Protein AF-A0A7C0YHZ4-F1 (afdb_monomer_lite)

Sequence (88 aa):
MQIADRPRAARYLSHINYYRLRAYWLPFEESTGDEEHIFKADTTFEDALTLYVFDRKFRLLVLEAIERIEVSFRTRFAYELGNKYGSH

Radius of gyration: 22.2 Å; chains: 1; bounding box: 46×24×60 Å

Foldseek 3Di:
DDEPDPVVLVVCCVVCPPVNLVVLQVVQADPDPPDPPHGDPPDYSVNSVVVVVVVVVVVVVVVVVVVVVVVVVVVVVVVVCCVPPNDD

pLDDT: mean 88.97, std 9.81, range [56.59, 98.38]

Structure (mmCIF, N/CA/C/O backbone):
data_AF-A0A7C0YHZ4-F1
#
_entry.id   AF-A0A7C0YHZ4-F1
#
loop_
_atom_site.group_PDB
_atom_site.id
_atom_site.type_symbol
_atom_site.label_atom_id
_atom_site.label_alt_id
_atom_site.label_comp_id
_atom_site.label_asym_id
_atom_site.label_entity_id
_atom_site.label_seq_id
_atom_site.pdbx_PDB_ins_code
_atom_site.Cartn_x
_atom_site.Cartn_y
_atom_site.Cartn_z
_atom_site.occupancy
_atom_site.B_iso_or_equiv
_atom_site.auth_seq_id
_atom_site.auth_comp_id
_atom_site.auth_asym_id
_atom_site.auth_atom_id
_atom_site.pdbx_PDB_model_num
ATOM 1 N N . MET A 1 1 ? -7.091 0.661 19.239 1.00 84.88 1 MET A N 1
ATOM 2 C CA .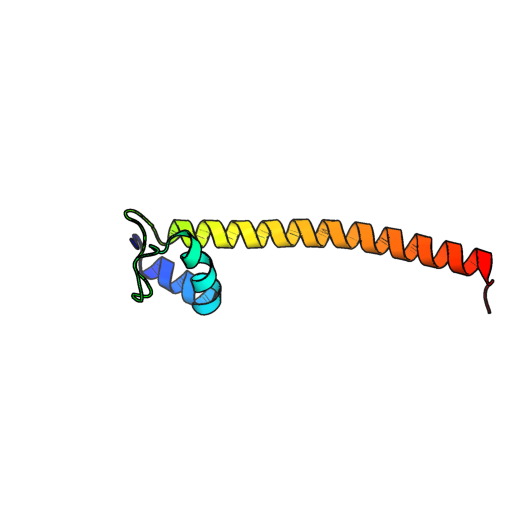 MET A 1 1 ? -7.761 0.331 17.962 1.00 84.88 1 MET A CA 1
ATOM 3 C C . MET A 1 1 ? -9.123 -0.301 18.227 1.00 84.88 1 MET A C 1
ATOM 5 O O . MET A 1 1 ? -9.212 -1.226 19.029 1.00 84.88 1 MET A O 1
ATOM 9 N N . GLN A 1 2 ? -10.171 0.173 17.558 1.00 90.06 2 GLN A N 1
ATOM 10 C CA . GLN A 1 2 ? -11.521 -0.387 17.598 1.00 90.06 2 GLN A CA 1
ATOM 11 C C . GLN A 1 2 ? -11.671 -1.507 16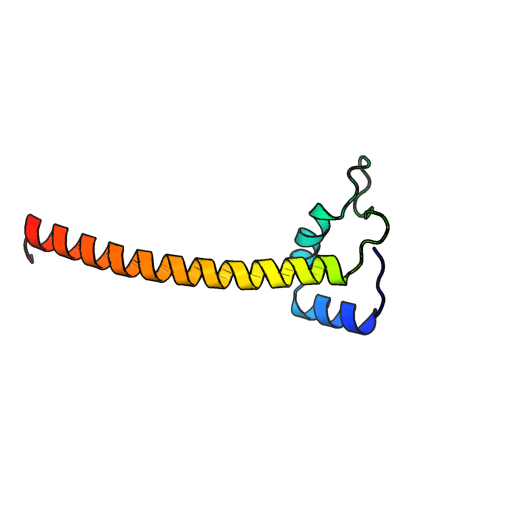.553 1.00 90.06 2 GLN A C 1
ATOM 13 O O . GLN A 1 2 ? -11.220 -1.385 15.413 1.00 90.06 2 GLN A O 1
ATOM 18 N N . ILE A 1 3 ? -12.310 -2.616 16.936 1.00 89.94 3 ILE A N 1
ATOM 19 C CA . ILE A 1 3 ? -12.565 -3.764 16.052 1.00 89.94 3 ILE A CA 1
ATOM 20 C C . ILE A 1 3 ? -14.063 -4.055 16.080 1.00 89.94 3 ILE A C 1
ATOM 22 O O . ILE A 1 3 ? -14.553 -4.647 17.041 1.00 89.94 3 ILE A O 1
ATOM 26 N N . ALA A 1 4 ? -14.776 -3.639 15.032 1.00 87.06 4 ALA A N 1
ATOM 27 C CA . ALA A 1 4 ? -16.225 -3.820 14.933 1.00 87.06 4 ALA A CA 1
ATOM 28 C C . ALA A 1 4 ? -16.626 -5.297 14.746 1.00 87.06 4 ALA A C 1
ATOM 30 O O . ALA A 1 4 ? -17.562 -5.768 15.383 1.00 87.06 4 ALA A O 1
ATOM 31 N N . ASP A 1 5 ? -15.888 -6.044 13.916 1.00 90.88 5 ASP A N 1
ATOM 32 C CA . ASP A 1 5 ? -16.145 -7.459 13.619 1.00 90.88 5 ASP A CA 1
ATOM 33 C C . ASP A 1 5 ? -14.861 -8.283 13.810 1.00 90.88 5 ASP A C 1
ATOM 35 O O . ASP A 1 5 ? -13.966 -8.319 12.959 1.00 90.88 5 ASP A O 1
ATOM 39 N N . ARG A 1 6 ? -14.758 -8.939 14.971 1.00 91.50 6 ARG A N 1
ATOM 40 C CA . ARG A 1 6 ? -13.600 -9.770 15.329 1.00 91.50 6 ARG A CA 1
ATOM 41 C C . ARG A 1 6 ? -13.448 -11.009 14.431 1.00 91.50 6 ARG A C 1
ATOM 43 O O . ARG A 1 6 ? -12.323 -11.243 13.986 1.00 91.50 6 ARG A O 1
ATOM 50 N N . PRO A 1 7 ? -14.505 -11.795 14.129 1.00 93.44 7 PRO A N 1
ATOM 51 C CA . PRO A 1 7 ? -14.416 -12.890 13.160 1.00 93.44 7 PRO A CA 1
ATOM 52 C C . PRO A 1 7 ? -13.864 -12.459 11.798 1.00 93.44 7 PRO A C 1
ATOM 54 O O . PRO A 1 7 ? -12.991 -13.128 11.238 1.00 93.44 7 PRO A O 1
ATOM 57 N N . ARG A 1 8 ? -14.328 -11.323 11.268 1.00 89.38 8 ARG A N 1
ATOM 58 C CA . ARG A 1 8 ? -13.841 -10.781 9.996 1.00 89.38 8 ARG A CA 1
ATOM 59 C C . ARG A 1 8 ? -12.380 -10.346 10.088 1.00 89.38 8 ARG A C 1
ATOM 61 O O . ARG A 1 8 ? -11.591 -10.713 9.217 1.00 89.38 8 ARG A O 1
ATOM 68 N N . ALA A 1 9 ? -11.998 -9.638 11.150 1.00 90.38 9 ALA A N 1
ATOM 69 C CA . ALA A 1 9 ? -10.609 -9.243 11.380 1.00 90.38 9 ALA A CA 1
ATOM 70 C C . ALA A 1 9 ? -9.670 -10.462 11.467 1.00 90.38 9 ALA A C 1
ATOM 72 O O . ALA A 1 9 ? -8.612 -10.471 10.839 1.00 90.38 9 ALA A O 1
ATOM 73 N N . ALA A 1 10 ? -10.084 -11.530 12.157 1.00 90.56 10 ALA A N 1
ATOM 74 C CA . ALA A 1 10 ? -9.317 -12.772 12.254 1.00 90.56 10 ALA A CA 1
ATOM 75 C C . ALA A 1 10 ? -9.106 -13.440 10.884 1.00 90.56 10 ALA A C 1
ATOM 77 O O . ALA A 1 10 ? -7.997 -13.881 10.582 1.00 90.56 10 ALA A O 1
ATOM 78 N N . ARG A 1 11 ? -10.136 -13.459 10.024 1.00 89.75 11 ARG A N 1
ATOM 79 C CA . ARG A 1 11 ? -10.017 -13.966 8.644 1.00 89.75 11 ARG A CA 1
ATOM 80 C C . ARG A 1 11 ? -9.045 -13.143 7.799 1.00 89.75 11 ARG A C 1
ATOM 82 O O . ARG A 1 11 ? -8.283 -13.706 7.020 1.00 89.75 11 ARG A O 1
ATOM 89 N N . TYR A 1 12 ? -9.047 -11.819 7.938 1.00 89.81 12 TYR A N 1
ATOM 90 C CA . TYR A 1 12 ? -8.065 -10.989 7.237 1.00 89.81 12 TYR A CA 1
ATOM 91 C C . TYR A 1 12 ? -6.649 -11.229 7.751 1.00 89.81 12 TYR A C 1
ATOM 93 O O . TYR A 1 12 ? -5.731 -11.368 6.946 1.00 89.81 12 TYR A O 1
ATOM 101 N N . LEU A 1 13 ? -6.467 -11.331 9.068 1.00 89.44 13 LEU A N 1
ATOM 102 C CA . LEU A 1 13 ? -5.162 -11.598 9.671 1.00 89.44 13 LEU A CA 1
ATOM 103 C C . LEU A 1 13 ? -4.593 -12.957 9.250 1.00 89.44 13 LEU A C 1
ATOM 105 O O . LEU A 1 13 ? -3.394 -13.044 8.981 1.00 89.44 13 LEU A O 1
ATOM 109 N N . SER A 1 14 ? -5.431 -13.992 9.124 1.00 88.25 14 SER A N 1
ATOM 110 C CA . SER A 1 14 ? -4.980 -15.306 8.656 1.00 88.25 14 SER A CA 1
ATOM 111 C C . SER A 1 14 ? -4.569 -15.305 7.180 1.00 88.25 14 SER A C 1
ATOM 113 O O . SER A 1 14 ? -3.663 -16.044 6.807 1.00 88.25 14 SER A O 1
ATOM 115 N N . HIS A 1 15 ? -5.178 -14.458 6.343 1.00 87.94 15 HIS A N 1
ATOM 116 C CA . HIS A 1 15 ? -4.862 -14.376 4.912 1.00 87.94 15 HIS A CA 1
ATOM 117 C C . HIS A 1 15 ? -3.707 -13.408 4.593 1.00 87.94 15 HIS A C 1
ATOM 119 O O . HIS A 1 15 ? -2.89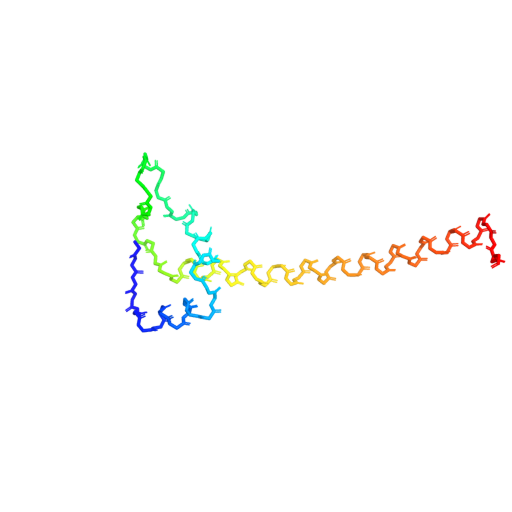9 -13.683 3.708 1.00 87.94 15 HIS A O 1
ATOM 125 N N . ILE A 1 16 ? -3.632 -12.258 5.272 1.00 88.44 16 ILE A N 1
ATOM 126 C CA . ILE A 1 16 ? -2.655 -11.187 4.990 1.00 88.44 16 ILE A CA 1
ATOM 127 C C . ILE A 1 16 ? -1.347 -11.387 5.769 1.00 88.44 16 ILE A C 1
ATOM 129 O O . ILE A 1 16 ? -0.302 -10.933 5.300 1.00 88.44 16 ILE A O 1
ATOM 133 N N . ASN A 1 17 ? -1.395 -12.121 6.890 1.00 87.69 17 ASN A N 1
ATOM 134 C CA . ASN A 1 17 ? -0.362 -12.245 7.923 1.00 87.69 17 ASN A CA 1
ATOM 135 C C . ASN A 1 17 ? -0.273 -11.011 8.846 1.00 87.69 17 ASN A C 1
ATOM 137 O O . ASN A 1 17 ? -0.153 -9.873 8.388 1.00 87.69 17 ASN A O 1
ATOM 141 N N . TYR A 1 18 ? -0.280 -11.261 10.162 1.00 85.81 18 TYR A N 1
ATOM 142 C CA . TYR A 1 18 ? -0.175 -10.244 11.215 1.00 85.81 18 TYR A CA 1
ATOM 143 C C . TYR A 1 18 ? 1.018 -9.301 11.026 1.00 85.81 18 TYR A C 1
ATOM 145 O O . TYR A 1 18 ? 0.843 -8.090 11.078 1.00 85.81 18 TYR A O 1
ATOM 153 N N . TYR A 1 19 ? 2.214 -9.825 10.747 1.00 86.81 19 TYR A N 1
ATOM 154 C CA . TYR A 1 19 ? 3.421 -9.001 10.624 1.00 86.81 19 TYR A CA 1
ATOM 155 C C . TYR A 1 19 ? 3.370 -8.067 9.419 1.00 86.81 19 TYR A C 1
ATOM 157 O O . TYR A 1 19 ? 3.868 -6.945 9.482 1.00 86.81 19 TYR A O 1
ATOM 165 N N . ARG A 1 20 ? 2.728 -8.506 8.330 1.00 89.31 20 ARG A N 1
ATOM 166 C CA . ARG A 1 20 ? 2.509 -7.657 7.160 1.00 89.31 20 ARG A CA 1
ATOM 167 C C . ARG A 1 20 ? 1.547 -6.525 7.496 1.00 89.31 20 ARG A C 1
ATOM 169 O O . ARG A 1 20 ? 1.809 -5.394 7.112 1.00 89.31 20 ARG A O 1
ATOM 176 N N . LEU A 1 21 ? 0.459 -6.823 8.206 1.00 90.81 21 LEU A N 1
ATOM 177 C CA . LEU A 1 21 ? -0.543 -5.819 8.554 1.00 90.81 21 LEU A CA 1
ATOM 178 C C . LEU A 1 21 ? -0.061 -4.860 9.661 1.00 90.81 21 LEU A C 1
ATOM 180 O O . LEU A 1 21 ? -0.378 -3.677 9.593 1.00 90.81 21 LEU A O 1
ATOM 184 N N . ARG A 1 22 ? 0.775 -5.325 10.605 1.00 89.19 22 ARG A N 1
ATOM 185 C CA . ARG A 1 22 ? 1.384 -4.513 11.681 1.00 89.19 22 ARG A CA 1
ATOM 186 C C . ARG A 1 22 ? 2.143 -3.305 11.138 1.00 89.19 22 ARG A C 1
ATOM 188 O O . ARG A 1 22 ? 2.075 -2.235 11.723 1.00 89.19 22 ARG A O 1
ATOM 195 N N . ALA A 1 23 ? 2.826 -3.439 10.001 1.00 90.88 23 ALA A N 1
ATOM 196 C CA . ALA A 1 23 ? 3.530 -2.312 9.384 1.00 90.88 23 ALA A CA 1
ATOM 197 C C . ALA A 1 23 ? 2.593 -1.141 9.025 1.00 90.88 23 ALA A C 1
ATOM 199 O O . ALA A 1 23 ? 3.014 0.012 9.031 1.00 90.88 23 ALA A O 1
ATOM 200 N N . TYR A 1 24 ? 1.315 -1.424 8.757 1.00 92.12 24 TYR A N 1
ATOM 201 C CA . TYR A 1 24 ? 0.307 -0.418 8.425 1.00 92.12 24 TYR A CA 1
ATOM 202 C C . TYR A 1 24 ? -0.386 0.175 9.660 1.00 92.12 24 TYR A C 1
ATOM 204 O O . TYR A 1 24 ? -1.223 1.058 9.505 1.00 92.12 24 TYR A O 1
ATOM 212 N N . TRP A 1 25 ? -0.040 -0.266 10.874 1.00 90.88 25 TRP A N 1
ATOM 213 C CA . TRP A 1 25 ? -0.477 0.359 12.127 1.00 90.88 25 TRP A CA 1
ATOM 214 C C . TRP A 1 25 ? 0.349 1.576 12.509 1.00 90.88 25 TRP A C 1
ATOM 216 O O . TRP A 1 25 ? -0.201 2.497 13.102 1.00 90.88 25 TRP A O 1
ATOM 226 N N . LEU A 1 26 ? 1.614 1.625 12.088 1.00 89.25 26 LEU A N 1
ATOM 227 C CA . LEU A 1 26 ? 2.557 2.691 12.425 1.00 89.25 26 LEU A CA 1
ATOM 228 C C . LEU A 1 26 ? 2.010 4.124 12.221 1.00 89.25 26 LEU A C 1
ATOM 230 O O . LEU A 1 26 ? 2.219 4.961 13.093 1.00 89.25 26 LEU A O 1
ATOM 234 N N . PRO A 1 27 ? 1.264 4.453 11.143 1.00 89.44 27 PRO A N 1
ATOM 235 C CA . PRO A 1 27 ? 0.704 5.801 10.971 1.00 89.44 27 PRO A CA 1
ATOM 236 C C . PRO A 1 27 ? -0.390 6.159 11.990 1.00 89.44 27 PRO A C 1
ATOM 238 O O . PRO A 1 27 ? -0.704 7.339 12.190 1.00 89.44 27 PRO A O 1
ATOM 241 N N . PHE A 1 28 ? -1.000 5.144 12.596 1.00 90.50 28 PHE A N 1
ATOM 242 C CA . PHE A 1 28 ? -2.112 5.250 13.534 1.00 90.50 28 PHE A CA 1
ATOM 243 C C . PHE A 1 28 ? -1.690 5.036 14.988 1.00 90.50 28 PHE A C 1
ATOM 245 O O . PHE A 1 28 ? -2.509 5.243 15.882 1.00 90.50 28 PHE A O 1
ATOM 252 N N . GLU A 1 29 ? -0.444 4.637 15.234 1.00 89.50 29 GLU A N 1
ATOM 253 C CA . GLU A 1 29 ? 0.107 4.571 16.582 1.00 89.50 29 GLU A CA 1
ATOM 254 C C . GLU A 1 29 ? 0.338 5.993 17.129 1.00 89.50 29 GLU A C 1
ATOM 256 O O . GLU A 1 29 ? 0.625 6.943 16.387 1.00 89.50 29 GLU A O 1
ATOM 261 N N . GLU A 1 30 ? 0.121 6.167 18.431 1.00 84.44 30 GLU A N 1
ATOM 262 C CA . GLU A 1 30 ? 0.495 7.388 19.136 1.00 84.44 30 GLU A CA 1
ATOM 263 C C . GLU A 1 30 ? 1.988 7.353 19.441 1.00 84.44 30 GLU A C 1
ATOM 265 O O . GLU A 1 30 ? 2.538 6.347 19.877 1.00 84.44 30 GLU A O 1
ATOM 270 N N . SER A 1 31 ? 2.659 8.481 19.216 1.00 69.56 31 SER A N 1
ATOM 271 C CA . SER A 1 31 ? 4.073 8.644 19.547 1.00 69.56 31 SER A CA 1
ATOM 272 C C . SER A 1 31 ? 4.218 8.997 21.031 1.00 69.56 31 SER A C 1
ATOM 274 O O . SER A 1 31 ? 4.711 10.071 21.376 1.00 69.56 31 SER A O 1
ATOM 276 N N . THR A 1 32 ? 3.728 8.135 21.917 1.00 58.53 32 THR A N 1
ATOM 277 C CA . THR A 1 32 ? 3.734 8.339 23.372 1.00 58.53 32 THR A CA 1
ATOM 278 C C . THR A 1 32 ? 4.736 7.401 24.035 1.00 58.53 32 THR A C 1
ATOM 280 O O . THR A 1 32 ? 4.352 6.397 24.617 1.00 58.53 32 THR A O 1
ATOM 283 N N . GLY A 1 33 ? 6.028 7.740 23.964 1.00 60.31 33 GLY A N 1
ATOM 284 C CA . GLY A 1 33 ? 7.086 7.027 24.700 1.00 60.31 33 GLY A CA 1
ATOM 285 C C . GLY A 1 33 ? 7.197 5.529 24.378 1.00 60.31 33 GLY A C 1
ATOM 286 O O . GLY A 1 33 ? 6.637 5.063 23.394 1.00 60.31 33 GLY A O 1
ATOM 287 N N . ASP A 1 34 ? 7.946 4.789 25.202 1.00 59.94 34 ASP A N 1
ATOM 288 C CA . ASP A 1 34 ? 8.319 3.368 25.024 1.00 59.94 34 ASP A CA 1
ATOM 289 C C . ASP A 1 34 ? 7.139 2.360 24.989 1.00 59.94 34 ASP A C 1
ATOM 291 O O . ASP A 1 34 ? 7.358 1.147 25.015 1.00 59.94 34 ASP A O 1
ATOM 295 N N . GLU A 1 35 ? 5.885 2.816 24.936 1.00 63.34 35 GLU A N 1
ATOM 296 C CA . GLU A 1 35 ? 4.709 1.946 24.896 1.00 63.34 35 GLU A CA 1
ATOM 297 C C . GLU A 1 35 ? 4.307 1.616 23.450 1.00 63.34 35 GLU A C 1
ATOM 299 O O . GLU A 1 35 ? 3.648 2.387 22.751 1.00 63.34 35 GLU A O 1
ATOM 304 N N . GLU A 1 36 ? 4.693 0.417 22.999 1.00 66.88 36 GLU A N 1
ATOM 305 C CA . GLU A 1 36 ? 4.213 -0.141 21.733 1.00 66.88 36 GLU A CA 1
ATOM 306 C C . GLU A 1 36 ? 2.686 -0.366 21.771 1.00 66.88 36 GLU A C 1
ATOM 308 O O . GLU A 1 36 ? 2.124 -0.795 22.779 1.00 66.88 36 GLU A O 1
ATOM 313 N N . HIS A 1 37 ? 2.016 -0.159 20.631 1.00 70.31 37 HIS A N 1
ATOM 314 C CA . HIS A 1 37 ? 0.597 -0.484 20.398 1.00 70.31 37 HIS A CA 1
ATOM 315 C C . HIS A 1 37 ? -0.459 0.424 21.041 1.00 70.31 37 HIS A C 1
ATOM 317 O O . HIS A 1 37 ? -1.639 0.052 21.098 1.00 70.31 37 HIS A O 1
ATOM 323 N N . ILE A 1 38 ? -0.092 1.642 21.437 1.00 82.56 38 ILE A N 1
ATOM 324 C CA . ILE A 1 38 ? -1.084 2.695 21.673 1.00 82.56 38 ILE A CA 1
ATOM 325 C C . ILE A 1 38 ? -1.507 3.264 20.324 1.00 82.56 38 ILE A C 1
ATOM 327 O O . ILE A 1 38 ? -0.682 3.698 19.530 1.00 82.56 38 ILE A O 1
ATOM 331 N N . PHE A 1 39 ? -2.810 3.245 20.054 1.00 86.75 39 PHE A N 1
ATOM 332 C CA . PHE A 1 39 ? -3.389 3.767 18.819 1.00 86.75 39 PHE A CA 1
ATOM 333 C C . PHE A 1 39 ? -4.130 5.063 19.098 1.00 86.75 39 PHE A C 1
ATOM 335 O O . PHE A 1 39 ? -4.826 5.151 20.111 1.00 86.75 39 PHE A O 1
ATOM 342 N N . LYS A 1 40 ? -4.080 5.990 18.138 1.00 89.81 40 LYS A N 1
ATOM 343 C CA . LYS A 1 40 ? -4.858 7.230 18.160 1.00 89.81 40 LYS A CA 1
ATOM 344 C C . LYS A 1 40 ? -6.330 6.923 18.408 1.00 89.81 40 LYS A C 1
ATOM 346 O O . LYS A 1 40 ? -6.850 5.912 17.908 1.00 89.81 40 LYS A O 1
ATOM 351 N N . ALA A 1 41 ? -6.998 7.812 19.140 1.00 88.00 41 ALA A N 1
ATOM 352 C CA . ALA A 1 41 ? -8.440 7.745 19.350 1.00 88.00 41 ALA A CA 1
ATOM 353 C C . ALA A 1 41 ? -9.185 7.503 18.023 1.00 88.00 41 ALA A C 1
ATOM 355 O O . ALA A 1 41 ? -8.776 7.985 16.968 1.00 88.00 41 ALA A O 1
ATOM 356 N N . ASP A 1 42 ? -10.236 6.685 18.084 1.00 89.69 42 ASP A N 1
ATOM 357 C CA . ASP A 1 42 ? -11.088 6.302 16.948 1.00 89.69 42 ASP A CA 1
ATOM 358 C C . ASP A 1 42 ? -10.419 5.527 15.800 1.00 89.69 42 ASP A C 1
ATOM 360 O O . ASP A 1 42 ? -11.095 5.167 14.840 1.00 89.69 42 ASP A O 1
ATOM 364 N N . THR A 1 43 ? -9.139 5.153 15.914 1.00 91.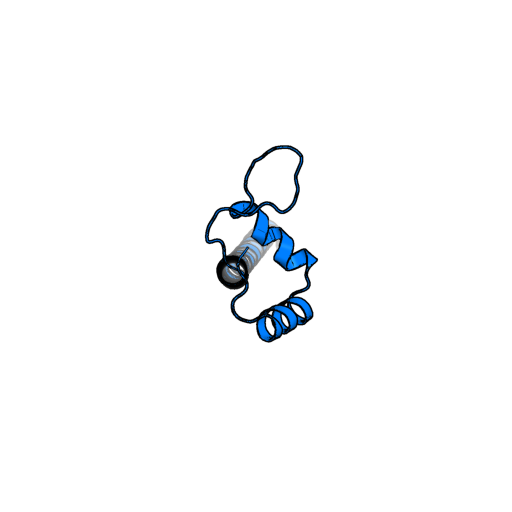75 43 THR A N 1
ATOM 365 C CA . THR A 1 43 ? -8.502 4.254 14.935 1.00 91.75 43 THR A CA 1
ATOM 366 C C . THR A 1 43 ? -9.212 2.906 14.909 1.00 91.75 43 THR A C 1
ATOM 368 O O . THR A 1 43 ? -9.266 2.204 15.928 1.00 91.75 43 THR A O 1
ATOM 371 N N . THR A 1 44 ? -9.667 2.483 13.736 1.00 93.19 44 THR A N 1
ATOM 372 C CA . THR A 1 44 ? -10.303 1.188 13.499 1.00 93.19 44 THR A CA 1
ATOM 373 C C . THR A 1 44 ? -9.371 0.212 12.776 1.00 93.19 44 THR A C 1
ATOM 375 O O . THR A 1 44 ? -8.409 0.590 12.110 1.00 93.19 44 THR A O 1
ATOM 378 N N . PHE A 1 45 ? -9.670 -1.085 12.867 1.00 91.88 45 PHE A N 1
ATOM 379 C CA . PHE A 1 45 ? -8.981 -2.100 12.059 1.00 91.88 45 PHE A CA 1
ATOM 380 C C . PHE A 1 45 ? -9.144 -1.870 10.546 1.00 91.88 45 PHE A C 1
ATOM 382 O O . PHE A 1 45 ? -8.235 -2.168 9.768 1.00 91.88 45 PHE A O 1
ATOM 389 N N . GLU A 1 46 ? -10.291 -1.332 10.127 1.00 92.44 46 GLU A N 1
ATOM 390 C CA . GLU A 1 46 ? -10.584 -1.061 8.719 1.00 92.44 46 GLU A CA 1
ATOM 391 C C . GLU A 1 46 ? -9.704 0.067 8.158 1.00 92.44 46 GLU A C 1
ATOM 393 O O . GLU A 1 46 ? -9.378 0.031 6.973 1.00 92.44 46 GLU A O 1
ATOM 398 N N . ASP A 1 47 ? -9.236 1.008 8.986 1.00 93.62 47 ASP A N 1
ATOM 399 C CA . ASP A 1 47 ? -8.308 2.064 8.555 1.00 93.62 47 ASP A CA 1
ATOM 400 C C . ASP A 1 47 ? -6.963 1.473 8.114 1.00 93.62 47 ASP A C 1
ATOM 402 O O . ASP A 1 47 ? -6.478 1.725 7.005 1.00 93.62 47 ASP A O 1
ATOM 406 N N . ALA A 1 48 ? -6.397 0.591 8.942 1.00 92.81 48 ALA A N 1
ATOM 407 C CA . ALA A 1 48 ? -5.166 -0.128 8.625 1.00 92.81 48 ALA A CA 1
ATOM 408 C C . ALA A 1 48 ? -5.340 -1.056 7.410 1.00 92.81 48 ALA A C 1
ATOM 410 O O . ALA A 1 48 ? -4.472 -1.126 6.535 1.00 92.81 48 ALA A O 1
ATOM 411 N N . LEU A 1 49 ? -6.484 -1.746 7.322 1.00 93.38 49 LEU A N 1
ATOM 412 C CA . LEU A 1 49 ? -6.806 -2.606 6.185 1.00 93.38 49 LEU A CA 1
ATOM 413 C C . LEU A 1 49 ? -6.942 -1.802 4.884 1.00 93.38 49 LEU A C 1
ATOM 415 O O . LEU A 1 49 ? -6.455 -2.233 3.837 1.00 93.38 49 LEU A O 1
ATOM 419 N N . THR A 1 50 ? -7.566 -0.628 4.943 1.00 94.50 50 THR A N 1
ATOM 420 C CA . THR A 1 50 ? -7.740 0.269 3.795 1.00 94.50 50 THR A CA 1
ATOM 421 C C . THR A 1 50 ? -6.392 0.750 3.278 1.00 94.50 50 THR A C 1
ATOM 423 O O . THR A 1 50 ? -6.144 0.686 2.071 1.00 94.50 50 THR A O 1
ATOM 426 N N . LEU A 1 51 ? -5.488 1.145 4.179 1.00 95.25 51 LEU A N 1
ATOM 427 C CA . LEU A 1 51 ? -4.130 1.540 3.817 1.00 95.25 51 LEU A CA 1
ATOM 428 C C . LEU A 1 51 ? -3.356 0.387 3.156 1.00 95.25 51 LEU A C 1
ATOM 430 O O . LEU A 1 51 ? -2.724 0.585 2.117 1.00 95.25 51 LEU A O 1
ATOM 434 N N . TYR A 1 52 ? -3.458 -0.830 3.698 1.00 94.81 52 TYR A N 1
ATOM 435 C CA . TYR A 1 52 ? -2.864 -2.024 3.088 1.00 94.81 52 TYR A CA 1
ATOM 436 C C . TYR A 1 52 ? -3.392 -2.275 1.666 1.00 94.81 52 TYR A C 1
ATOM 438 O O . TYR A 1 52 ? -2.618 -2.516 0.735 1.00 94.81 52 TYR A O 1
ATOM 446 N N . VAL A 1 53 ? -4.715 -2.222 1.476 1.00 94.44 53 VAL A N 1
ATOM 447 C CA . VAL A 1 53 ? -5.342 -2.445 0.165 1.00 94.44 53 VAL A CA 1
ATOM 448 C C . VAL A 1 53 ? -4.919 -1.367 -0.832 1.00 94.44 53 VAL A C 1
ATOM 450 O O . VAL A 1 53 ? -4.673 -1.685 -2.000 1.00 94.44 53 VAL A O 1
ATOM 453 N N . PHE A 1 54 ? -4.812 -0.114 -0.386 1.00 96.88 54 PHE A N 1
ATOM 454 C CA . PHE A 1 54 ? -4.310 0.988 -1.198 1.00 96.88 54 PHE A CA 1
ATOM 455 C C . PHE A 1 54 ? -2.869 0.739 -1.657 1.00 96.88 54 PHE A C 1
ATOM 457 O O . PHE A 1 54 ? -2.623 0.731 -2.863 1.00 96.88 54 PHE A O 1
ATOM 464 N N . ASP A 1 55 ? -1.944 0.446 -0.735 1.00 96.00 55 ASP A N 1
ATOM 465 C CA . ASP A 1 55 ? -0.539 0.165 -1.068 1.00 96.00 55 ASP A CA 1
ATOM 466 C C . ASP A 1 55 ? -0.413 -1.014 -2.041 1.00 96.00 55 ASP A C 1
ATOM 468 O O . ASP A 1 55 ? 0.325 -0.951 -3.023 1.00 96.00 55 ASP A O 1
ATOM 472 N N . ARG A 1 56 ? -1.196 -2.081 -1.832 1.00 94.94 56 ARG A N 1
ATOM 473 C CA . ARG A 1 56 ? -1.211 -3.240 -2.735 1.00 94.94 56 ARG A CA 1
ATOM 474 C C . ARG A 1 56 ? -1.600 -2.846 -4.159 1.00 94.94 56 ARG A C 1
ATOM 476 O O . ARG A 1 56 ? -0.966 -3.307 -5.105 1.00 94.94 56 ARG A O 1
ATOM 483 N N . LYS A 1 57 ? -2.638 -2.021 -4.321 1.00 97.88 57 LYS A N 1
ATOM 484 C CA . LYS A 1 57 ? -3.084 -1.537 -5.638 1.00 97.88 57 LYS A CA 1
ATOM 485 C C . LYS A 1 57 ? -2.057 -0.594 -6.255 1.00 97.88 57 LYS A C 1
ATOM 487 O O . LYS A 1 57 ? -1.726 -0.748 -7.426 1.00 97.88 57 LYS A O 1
ATOM 492 N N . PHE A 1 58 ? -1.520 0.330 -5.464 1.00 98.00 58 PHE A N 1
ATOM 493 C CA . PHE A 1 58 ? -0.501 1.271 -5.912 1.00 98.00 58 PHE A CA 1
ATOM 494 C C . PHE A 1 58 ? 0.755 0.547 -6.409 1.00 98.00 58 PHE A C 1
ATOM 496 O O . PHE A 1 58 ? 1.215 0.805 -7.516 1.00 98.00 58 PHE A O 1
ATOM 503 N N . ARG A 1 59 ? 1.246 -0.445 -5.658 1.00 97.38 59 ARG A N 1
ATOM 504 C CA . ARG A 1 59 ? 2.388 -1.281 -6.048 1.00 97.38 59 ARG A CA 1
ATOM 505 C C . ARG A 1 59 ? 2.184 -1.966 -7.397 1.00 97.38 59 ARG A C 1
ATOM 507 O O . ARG A 1 59 ? 3.127 -2.040 -8.175 1.00 97.38 59 ARG A O 1
ATOM 514 N N . LEU A 1 60 ? 0.977 -2.455 -7.683 1.00 98.00 60 LEU A N 1
ATOM 515 C CA . LEU A 1 60 ? 0.669 -3.078 -8.974 1.00 98.00 60 LEU A CA 1
ATOM 516 C C . LEU A 1 60 ? 0.736 -2.067 -10.124 1.00 98.00 60 LEU A C 1
ATOM 518 O O . LEU A 1 60 ? 1.359 -2.360 -11.138 1.00 98.00 60 LEU A O 1
ATOM 522 N N . LEU A 1 61 ? 0.175 -0.868 -9.942 1.00 98.25 61 LEU A N 1
ATOM 523 C CA . LEU A 1 61 ? 0.251 0.206 -10.942 1.00 98.25 61 LEU A CA 1
ATOM 524 C C . LEU A 1 61 ? 1.698 0.652 -11.196 1.00 98.25 61 LEU A C 1
ATOM 526 O O . LEU A 1 61 ? 2.093 0.886 -12.335 1.00 98.25 61 LEU A O 1
ATOM 530 N N . VAL A 1 62 ? 2.505 0.748 -10.136 1.00 98.38 62 VAL A N 1
ATOM 531 C CA . VAL A 1 62 ? 3.930 1.088 -10.240 1.00 98.38 62 VAL A CA 1
ATOM 532 C C . VAL A 1 62 ? 4.698 0.004 -10.997 1.00 98.38 62 VAL A C 1
ATOM 534 O O . VAL A 1 62 ? 5.493 0.335 -11.873 1.00 98.38 62 VAL A O 1
ATOM 537 N N . LEU A 1 63 ? 4.453 -1.277 -10.701 1.00 98.38 63 LEU A N 1
ATOM 538 C CA . LEU A 1 63 ? 5.088 -2.387 -11.418 1.00 98.38 63 LEU A CA 1
ATOM 539 C C . LEU A 1 63 ? 4.729 -2.376 -12.908 1.00 98.38 63 LEU A C 1
ATOM 541 O O . LEU A 1 63 ? 5.623 -2.515 -13.737 1.00 98.38 63 LEU A O 1
ATOM 545 N N . GLU A 1 64 ? 3.462 -2.130 -13.245 1.00 98.12 64 GLU A N 1
ATOM 546 C CA . GLU A 1 64 ? 3.018 -1.997 -14.637 1.00 98.12 64 GLU A CA 1
ATOM 547 C C . GLU A 1 64 ? 3.723 -0.831 -15.356 1.00 98.12 64 GLU A C 1
ATOM 549 O O . GLU A 1 64 ? 4.149 -0.951 -16.506 1.00 98.12 64 GLU A O 1
ATOM 554 N N . ALA A 1 65 ? 3.894 0.309 -14.683 1.00 98.00 65 ALA A N 1
ATOM 555 C CA . ALA A 1 65 ? 4.617 1.443 -15.250 1.00 98.00 65 ALA A CA 1
ATOM 556 C C . ALA A 1 65 ? 6.110 1.130 -15.470 1.00 98.00 65 ALA A C 1
ATOM 558 O O . ALA A 1 65 ? 6.659 1.466 -16.523 1.00 98.00 65 ALA A O 1
ATOM 559 N N . ILE A 1 66 ? 6.757 0.466 -14.505 1.00 98.31 66 ILE A N 1
ATOM 560 C CA . ILE A 1 66 ? 8.166 0.056 -14.594 1.00 98.31 66 ILE A CA 1
ATOM 561 C C . ILE A 1 66 ? 8.372 -0.924 -15.750 1.00 98.31 66 ILE A C 1
ATOM 563 O O . ILE A 1 66 ? 9.318 -0.753 -16.513 1.00 98.31 66 ILE A O 1
ATOM 567 N N . GLU A 1 67 ? 7.475 -1.894 -15.928 1.00 98.19 67 GLU A N 1
ATOM 568 C CA . GLU A 1 67 ? 7.544 -2.868 -17.022 1.00 98.19 67 GLU A CA 1
ATOM 569 C C . GLU A 1 67 ? 7.592 -2.178 -18.397 1.00 98.19 67 GLU A C 1
ATOM 571 O O . GLU A 1 67 ? 8.452 -2.480 -19.228 1.00 98.19 67 GLU A O 1
ATOM 576 N N . ARG A 1 68 ? 6.729 -1.179 -18.628 1.00 97.00 68 ARG A N 1
ATOM 577 C CA . ARG A 1 68 ? 6.715 -0.412 -19.889 1.00 97.00 68 ARG A CA 1
ATOM 578 C C . ARG A 1 68 ? 8.026 0.345 -20.120 1.00 97.00 68 ARG A C 1
ATOM 580 O O . ARG A 1 68 ? 8.521 0.395 -21.249 1.00 97.00 68 ARG A O 1
ATOM 587 N N . ILE A 1 69 ? 8.590 0.929 -19.062 1.00 97.38 69 ILE A N 1
ATOM 588 C CA . ILE A 1 69 ? 9.879 1.633 -19.123 1.00 97.38 69 ILE A CA 1
ATOM 589 C C . ILE A 1 69 ? 11.007 0.645 -19.428 1.00 97.38 69 ILE A C 1
ATOM 591 O O . ILE A 1 69 ? 11.834 0.920 -20.296 1.00 97.38 69 ILE A O 1
ATOM 595 N N . GLU A 1 70 ? 11.022 -0.512 -18.767 1.00 97.88 70 GLU A N 1
ATOM 596 C CA . GLU A 1 70 ? 12.030 -1.555 -18.951 1.00 97.88 70 GLU A CA 1
ATOM 597 C C . GLU A 1 70 ? 12.069 -2.055 -20.399 1.00 97.88 70 GLU A C 1
ATOM 599 O O . GLU A 1 70 ? 13.142 -2.121 -21.001 1.00 97.88 70 GLU A O 1
ATOM 604 N N . VAL A 1 71 ? 10.908 -2.364 -20.986 1.00 97.19 71 VAL A N 1
ATOM 605 C CA . VAL A 1 71 ? 10.814 -2.841 -22.375 1.00 97.19 71 VAL A CA 1
ATOM 606 C C . VAL A 1 71 ? 11.331 -1.788 -23.358 1.00 97.19 71 VAL A C 1
ATOM 608 O O . VAL A 1 71 ? 12.123 -2.106 -24.252 1.00 97.19 71 VAL A O 1
ATOM 611 N N . SER A 1 72 ? 10.933 -0.526 -23.178 1.00 96.50 72 SER A N 1
ATOM 612 C CA . SER A 1 72 ? 11.400 0.587 -24.014 1.00 96.50 72 SER A CA 1
ATOM 613 C C . SER A 1 72 ? 12.914 0.784 -23.896 1.00 96.50 72 SER A C 1
ATOM 615 O O . SER A 1 72 ? 13.626 0.861 -24.902 1.00 96.50 72 SER A O 1
ATOM 617 N N . PHE A 1 73 ? 13.427 0.783 -22.664 1.00 96.75 73 PHE A N 1
ATOM 618 C CA . PHE A 1 73 ? 14.847 0.949 -22.390 1.00 96.75 73 PHE A CA 1
ATOM 619 C C . PHE A 1 73 ? 15.678 -0.198 -22.974 1.00 96.75 73 PHE A C 1
ATOM 621 O O . PHE A 1 73 ? 16.656 0.060 -23.673 1.00 96.75 73 PHE A O 1
ATOM 628 N N . ARG A 1 74 ? 15.263 -1.457 -22.767 1.00 95.88 74 ARG A N 1
ATOM 629 C CA . ARG A 1 74 ? 15.926 -2.648 -23.323 1.00 95.88 74 ARG A CA 1
ATOM 630 C C . ARG A 1 74 ? 16.005 -2.580 -24.846 1.00 95.88 74 ARG A C 1
ATOM 632 O O . ARG A 1 74 ? 17.064 -2.838 -25.411 1.00 95.88 74 ARG A O 1
ATOM 639 N N . THR A 1 75 ? 14.905 -2.202 -25.494 1.00 94.50 75 THR A N 1
ATOM 640 C CA . THR A 1 75 ? 14.837 -2.081 -26.957 1.00 94.50 75 THR A CA 1
ATOM 641 C C . THR A 1 75 ? 15.812 -1.021 -27.461 1.00 94.50 75 THR A C 1
ATOM 643 O O . THR A 1 75 ? 16.602 -1.283 -28.366 1.00 94.50 75 THR A O 1
ATOM 646 N N . ARG A 1 76 ? 15.809 0.165 -26.840 1.00 94.12 76 ARG A N 1
ATOM 647 C CA . ARG A 1 76 ? 16.709 1.252 -27.233 1.00 94.12 76 ARG A CA 1
ATOM 648 C C . ARG A 1 76 ? 18.172 0.901 -26.984 1.00 94.12 76 ARG A C 1
ATOM 650 O O . ARG A 1 76 ? 19.009 1.155 -27.839 1.00 94.12 76 ARG A O 1
ATOM 657 N N . PHE A 1 77 ? 18.475 0.282 -25.849 1.00 93.81 77 PHE A N 1
ATOM 658 C CA . PHE A 1 77 ? 19.831 -0.134 -25.513 1.00 93.81 77 PHE A CA 1
ATOM 659 C C . PHE A 1 77 ? 20.378 -1.161 -26.515 1.00 93.81 77 PHE A C 1
ATOM 661 O O . PHE A 1 77 ? 21.493 -0.999 -27.008 1.00 93.81 77 PHE A O 1
ATOM 668 N N . ALA A 1 78 ? 19.577 -2.170 -26.879 1.00 92.62 78 ALA A N 1
ATOM 669 C CA . ALA A 1 78 ? 19.948 -3.153 -27.895 1.00 92.62 78 ALA A CA 1
ATOM 670 C C . ALA A 1 78 ? 20.165 -2.511 -29.276 1.00 92.62 78 ALA A C 1
ATOM 672 O O . ALA A 1 78 ? 21.134 -2.845 -29.955 1.00 92.62 78 ALA A O 1
ATOM 673 N N . TYR A 1 79 ? 19.306 -1.565 -29.671 1.00 92.88 79 TYR A N 1
ATOM 674 C CA . TYR A 1 79 ? 19.438 -0.841 -30.938 1.00 92.88 79 TYR A CA 1
ATOM 675 C C . TYR A 1 79 ? 20.732 -0.018 -31.008 1.00 92.88 79 TYR A C 1
ATOM 677 O O . TYR A 1 79 ? 21.487 -0.140 -31.970 1.00 92.88 79 TYR A O 1
ATOM 685 N N . GLU A 1 80 ? 21.024 0.782 -29.978 1.00 92.69 80 GLU A N 1
ATOM 686 C CA . GLU A 1 80 ? 22.235 1.613 -29.938 1.00 92.69 80 GLU A CA 1
ATOM 687 C C . GLU A 1 80 ? 23.513 0.759 -29.920 1.00 92.69 80 GLU A C 1
ATOM 689 O O . GLU A 1 80 ? 24.478 1.066 -30.621 1.00 92.69 80 GLU A O 1
ATOM 694 N N . LEU A 1 81 ? 23.5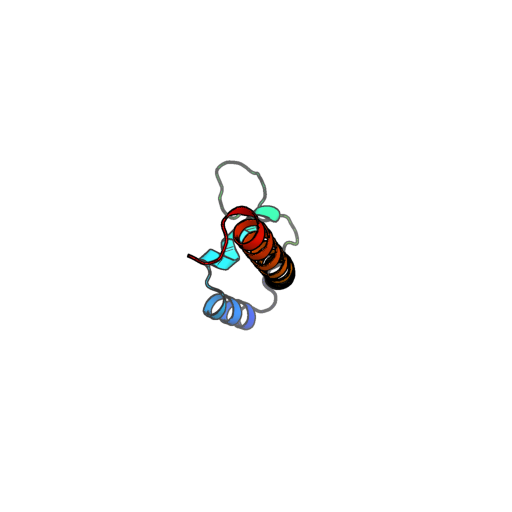24 -0.344 -29.162 1.00 90.62 81 LEU A N 1
ATOM 695 C CA . LEU A 1 81 ? 24.656 -1.272 -29.151 1.00 90.62 81 LEU A CA 1
ATOM 696 C C . LEU A 1 81 ? 24.840 -1.977 -30.497 1.00 90.62 81 LEU A C 1
ATOM 698 O O . LEU A 1 81 ? 25.968 -2.049 -30.983 1.00 90.62 81 LEU A O 1
ATOM 702 N N . GLY A 1 82 ? 23.754 -2.447 -31.115 1.00 90.12 82 GLY A N 1
ATOM 703 C CA . GLY A 1 82 ? 23.791 -3.080 -32.432 1.00 90.12 82 GLY A CA 1
ATOM 704 C C . GLY A 1 82 ? 24.304 -2.132 -33.517 1.00 90.12 82 GLY A C 1
ATOM 705 O O . GLY A 1 82 ? 25.150 -2.523 -34.316 1.00 90.12 82 GLY A O 1
ATOM 706 N N . ASN A 1 83 ? 23.878 -0.865 -33.499 1.00 87.31 83 ASN A N 1
ATOM 707 C CA . ASN A 1 83 ? 24.383 0.147 -34.431 1.00 87.31 83 ASN A CA 1
ATOM 708 C C . ASN A 1 83 ? 25.857 0.491 -34.197 1.00 87.31 83 ASN A C 1
ATOM 710 O O . ASN A 1 83 ? 26.586 0.735 -35.156 1.00 87.31 83 ASN A O 1
ATOM 714 N N . LYS A 1 84 ? 26.304 0.553 -32.938 1.00 85.56 84 LYS A N 1
ATOM 715 C CA . LYS A 1 84 ? 27.665 0.993 -32.611 1.00 85.56 84 LYS A CA 1
ATOM 716 C C . LYS A 1 84 ? 28.716 -0.113 -32.741 1.00 85.56 84 LYS A C 1
ATOM 718 O O . LYS A 1 84 ? 29.860 0.197 -33.061 1.00 85.56 84 LYS A O 1
ATOM 723 N N . TYR A 1 85 ? 28.351 -1.367 -32.482 1.00 85.00 85 TYR A N 1
ATOM 724 C CA . TYR A 1 85 ? 29.298 -2.488 -32.417 1.00 85.00 85 TYR A CA 1
ATOM 725 C C . TYR A 1 85 ? 29.011 -3.616 -33.424 1.00 85.00 85 TYR A C 1
ATOM 727 O O . TYR A 1 85 ? 29.860 -4.483 -33.598 1.00 85.00 85 TYR A O 1
ATOM 735 N N . GLY A 1 86 ? 27.880 -3.579 -34.142 1.00 68.56 86 GLY A N 1
ATOM 736 C CA . GLY A 1 86 ? 27.489 -4.612 -35.110 1.00 68.56 86 GLY A CA 1
ATOM 737 C C . GLY A 1 86 ? 27.065 -5.934 -34.456 1.00 68.56 86 GLY A C 1
ATOM 738 O O . GLY A 1 86 ? 27.231 -6.132 -33.253 1.00 68.56 86 GLY A O 1
ATOM 739 N N . SER A 1 87 ? 26.490 -6.857 -35.240 1.00 67.44 87 SER A N 1
ATOM 740 C CA . SER A 1 87 ? 26.272 -8.233 -34.774 1.00 67.44 87 SER A CA 1
ATOM 741 C C . SER A 1 87 ? 27.586 -9.004 -34.898 1.00 67.44 87 SER A C 1
ATOM 743 O O . SER A 1 87 ? 28.001 -9.325 -36.013 1.00 67.44 87 SER A O 1
ATOM 7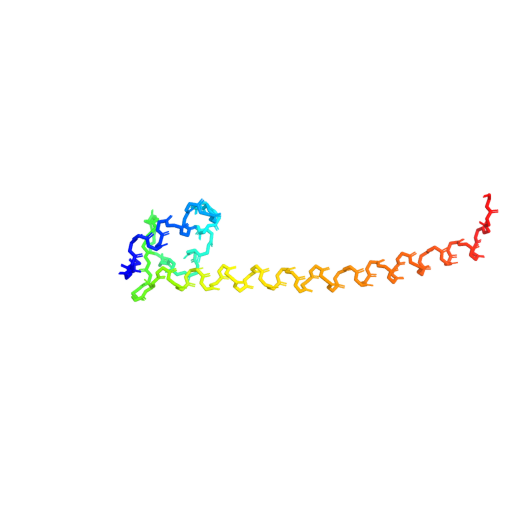45 N N . HIS A 1 88 ? 28.254 -9.256 -33.776 1.00 56.59 88 HIS A N 1
ATOM 746 C CA . HIS A 1 88 ? 29.280 -10.295 -33.723 1.00 56.59 88 HIS A CA 1
ATOM 747 C C . HIS A 1 88 ? 28.644 -11.683 -33.811 1.00 56.59 88 HIS A C 1
ATOM 749 O O . HIS A 1 88 ? 27.555 -11.865 -33.218 1.00 56.59 88 HIS A O 1
#

Secondary structure (DSSP, 8-state):
-B-S-HHHHHHHHHHH-HHHHHTTTGGGB---TT-TT-B-TT-BHHHHHHHHHHHHHHHHHHHHHHHHHHHHHHHHHHHHHHHHH---